Protein AF-A0A4P0YJK3-F1 (afdb_monomer)

Radius of gyration: 17.44 Å; Cα contacts (8 Å, |Δi|>4): 66; chains: 1; bounding box: 46×32×45 Å

Secondary structure (DSSP, 8-state):
--------HHHHHHHHHHHHHHT----------S-HHHHHHHHHTT---S----SSHHHHHHHHHTTSS-TTGGGSSHHHH-S----------TT-GGG--

Organism: Klebsiella pneumoniae (NCBI:txid573)

Mean predicted aligned error: 6.35 Å

Sequence (101 aa):
MIQRASCTNSTTKRLAHTGKQETGDNVVIRQSHGGSGKQATSVINGIEADVVTLALAYDVDAIAERGRIDKNWLKRLPDNSAPYTSTIVFLVRKGNPKTDP

Structure (mmCIF, N/CA/C/O backbone):
data_AF-A0A4P0YJK3-F1
#
_entry.id   AF-A0A4P0YJK3-F1
#
loop_
_atom_site.group_PDB
_atom_site.id
_atom_site.type_symbol
_atom_site.label_atom_id
_atom_site.label_alt_id
_atom_site.label_comp_id
_atom_site.label_asym_id
_atom_site.label_entity_id
_atom_site.label_seq_id
_atom_site.pdbx_PDB_ins_code
_atom_site.Cartn_x
_atom_site.Cartn_y
_atom_site.Cartn_z
_atom_site.occupancy
_atom_site.B_iso_or_equiv
_atom_site.auth_seq_id
_atom_site.auth_comp_id
_atom_site.auth_asym_id
_atom_site.auth_atom_id
_atom_site.pdbx_PDB_model_num
ATOM 1 N N . MET A 1 1 ? 7.298 -0.098 -12.467 1.00 37.78 1 MET A N 1
ATOM 2 C CA . MET A 1 1 ? 6.166 -1.019 -12.741 1.00 37.78 1 MET A CA 1
ATOM 3 C C . MET A 1 1 ? 6.780 -2.340 -13.187 1.00 37.78 1 MET A C 1
ATOM 5 O O . MET A 1 1 ? 7.399 -2.346 -14.232 1.00 37.78 1 MET A O 1
ATOM 9 N N . ILE A 1 2 ? 6.834 -3.429 -12.422 1.00 32.16 2 ILE A N 1
ATOM 10 C CA . ILE A 1 2 ? 5.789 -4.157 -11.694 1.00 32.16 2 ILE A CA 1
ATOM 11 C C . ILE A 1 2 ? 6.417 -4.708 -10.396 1.00 32.16 2 ILE A C 1
ATOM 13 O O . ILE A 1 2 ? 7.194 -5.652 -10.459 1.00 32.16 2 ILE A O 1
ATOM 17 N N . GLN A 1 3 ? 6.052 -4.180 -9.226 1.00 28.11 3 GLN A N 1
ATOM 18 C CA . GLN A 1 3 ? 5.994 -5.011 -8.020 1.00 28.11 3 GLN A CA 1
ATOM 19 C C . GLN A 1 3 ? 4.514 -5.318 -7.821 1.00 28.11 3 GLN A C 1
ATOM 21 O O . GLN A 1 3 ? 3.739 -4.470 -7.382 1.00 28.11 3 GLN A O 1
ATOM 26 N N . ARG A 1 4 ? 4.088 -6.531 -8.181 1.00 37.22 4 ARG A N 1
ATOM 27 C CA . ARG A 1 4 ? 2.902 -7.091 -7.540 1.00 37.22 4 ARG A CA 1
ATOM 28 C C . ARG A 1 4 ? 3.340 -7.470 -6.133 1.00 37.22 4 ARG A C 1
ATOM 30 O O . ARG A 1 4 ? 3.893 -8.546 -5.933 1.00 37.22 4 ARG A O 1
ATOM 37 N N . ALA A 1 5 ? 3.076 -6.596 -5.173 1.00 40.12 5 ALA A N 1
ATOM 38 C CA . ALA A 1 5 ? 2.908 -6.993 -3.786 1.00 40.12 5 ALA A CA 1
ATOM 39 C C . ALA A 1 5 ? 1.658 -7.884 -3.697 1.00 40.12 5 ALA A C 1
ATOM 41 O O . ALA A 1 5 ? 0.573 -7.455 -3.313 1.00 40.12 5 ALA A O 1
ATOM 42 N N . SER A 1 6 ? 1.761 -9.122 -4.180 1.00 42.88 6 SER A N 1
ATOM 43 C CA . SER A 1 6 ? 0.696 -10.095 -4.006 1.00 42.88 6 SER A CA 1
ATOM 44 C C . SER A 1 6 ? 0.817 -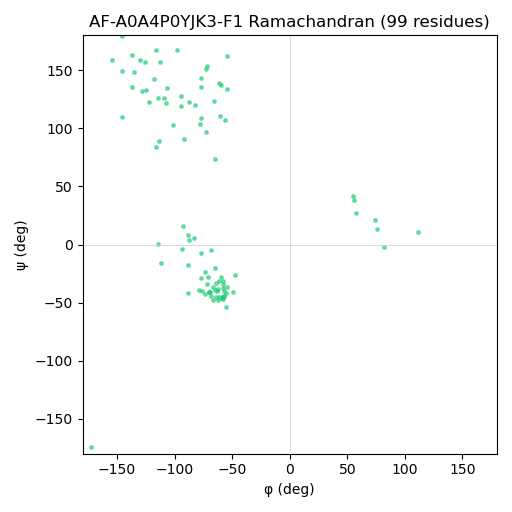10.586 -2.574 1.00 42.88 6 SER A C 1
ATOM 46 O O . SER A 1 6 ? 1.709 -11.374 -2.266 1.00 42.88 6 SER A O 1
ATOM 48 N N . CYS A 1 7 ? -0.061 -10.123 -1.688 1.00 49.75 7 CYS A N 1
ATOM 49 C CA . CYS A 1 7 ? -0.296 -10.837 -0.443 1.00 49.75 7 CYS A CA 1
ATOM 50 C C . CYS A 1 7 ? -0.699 -12.268 -0.843 1.00 49.75 7 CYS A C 1
ATOM 52 O O . CYS A 1 7 ? -1.727 -12.476 -1.484 1.00 49.75 7 CYS A O 1
ATOM 54 N N . THR A 1 8 ? 0.197 -13.234 -0.646 1.00 55.53 8 THR A N 1
ATOM 55 C CA . THR A 1 8 ? -0.012 -14.601 -1.138 1.00 55.53 8 THR A CA 1
ATOM 56 C C . THR A 1 8 ? -1.073 -15.294 -0.290 1.00 55.53 8 THR A C 1
ATOM 58 O O . THR A 1 8 ? -1.152 -15.046 0.913 1.00 55.53 8 THR A O 1
A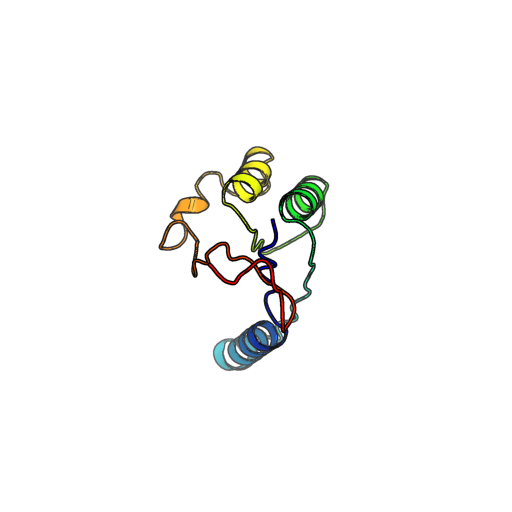TOM 61 N N . ASN A 1 9 ? -1.808 -16.247 -0.875 1.00 63.59 9 ASN A N 1
ATOM 62 C CA . ASN A 1 9 ? -2.774 -17.091 -0.155 1.00 63.59 9 ASN A CA 1
ATOM 63 C C . ASN A 1 9 ? -2.208 -17.697 1.149 1.00 63.59 9 ASN A C 1
ATOM 65 O O . ASN A 1 9 ? -2.964 -18.005 2.064 1.00 63.59 9 ASN A O 1
ATOM 69 N N . SER A 1 10 ? -0.886 -17.886 1.247 1.00 69.94 10 SER A N 1
ATOM 70 C CA . SER A 1 10 ? -0.234 -18.425 2.445 1.00 69.94 10 SER A CA 1
ATOM 71 C C . SER A 1 10 ? -0.253 -17.466 3.642 1.00 69.94 10 SER A C 1
ATOM 73 O O . SER A 1 10 ? -0.507 -17.903 4.761 1.00 69.94 10 SER A O 1
ATOM 75 N N . THR A 1 11 ? -0.022 -16.168 3.426 1.00 78.56 11 THR A N 1
ATOM 76 C CA . THR A 1 11 ? -0.042 -15.160 4.498 1.00 78.56 11 THR A CA 1
ATOM 77 C C . THR A 1 11 ? -1.465 -14.945 4.986 1.00 78.56 11 THR A C 1
ATOM 79 O O . THR A 1 11 ? -1.711 -14.928 6.186 1.00 78.56 11 THR A O 1
ATOM 82 N N . THR A 1 12 ? -2.411 -14.906 4.053 1.00 81.62 12 THR A N 1
ATOM 83 C CA . THR A 1 12 ? -3.844 -14.820 4.325 1.00 81.62 12 THR A CA 1
ATOM 84 C C . THR A 1 12 ? -4.334 -15.991 5.181 1.00 81.62 12 THR A C 1
ATOM 86 O O . THR A 1 12 ? -5.017 -15.793 6.182 1.00 81.62 12 THR A O 1
ATOM 89 N N . LYS A 1 13 ? -3.925 -17.221 4.837 1.00 81.62 13 LYS A N 1
ATOM 90 C CA . LYS A 1 13 ? -4.239 -18.421 5.628 1.00 81.62 13 LYS A CA 1
ATOM 91 C C . LYS A 1 13 ? -3.630 -18.377 7.026 1.00 81.62 13 LYS A C 1
ATOM 93 O O . LYS A 1 13 ? -4.295 -18.789 7.969 1.00 81.62 13 LYS A O 1
ATOM 98 N N . ARG A 1 14 ? -2.393 -17.888 7.164 1.00 86.38 14 ARG A N 1
ATOM 99 C CA . ARG A 1 14 ? -1.755 -17.722 8.477 1.00 86.38 14 ARG A CA 1
ATOM 100 C C . ARG A 1 14 ? -2.522 -16.732 9.345 1.00 86.38 14 ARG A C 1
ATOM 102 O O . ARG A 1 14 ? -2.854 -17.086 10.462 1.00 86.38 14 ARG A O 1
ATOM 109 N N . LEU A 1 15 ? -2.885 -15.564 8.815 1.00 85.44 15 LEU A N 1
ATOM 110 C CA . LEU A 1 15 ? -3.671 -14.569 9.554 1.00 85.44 15 LEU A CA 1
ATOM 111 C C . LEU A 1 15 ? -5.025 -15.123 10.012 1.00 85.44 15 LEU A C 1
ATOM 113 O O . LEU A 1 15 ? -5.382 -14.974 11.175 1.00 85.44 15 LEU A O 1
ATOM 117 N N . ALA A 1 16 ? -5.746 -15.817 9.127 1.00 85.31 16 ALA A N 1
ATOM 118 C CA . ALA A 1 16 ? -7.014 -16.450 9.486 1.00 85.31 16 ALA A CA 1
ATOM 119 C C . ALA A 1 16 ? -6.848 -17.536 10.565 1.00 85.31 16 ALA A C 1
ATOM 121 O O . ALA A 1 16 ? -7.678 -17.661 11.463 1.00 85.31 16 ALA A O 1
ATOM 122 N N . HIS A 1 17 ? -5.764 -18.314 10.494 1.00 86.62 17 HIS A N 1
ATOM 123 C CA . HIS A 1 17 ? -5.442 -19.322 11.500 1.00 86.62 17 HIS A CA 1
ATOM 124 C C . HIS A 1 17 ? -5.099 -18.697 12.857 1.00 86.62 17 HIS A C 1
ATOM 126 O O . HIS A 1 17 ? -5.656 -19.114 13.868 1.00 86.62 17 HIS A O 1
ATOM 132 N N . THR A 1 18 ? -4.230 -17.684 12.869 1.00 85.62 18 THR A N 1
ATOM 133 C CA . THR A 1 18 ? -3.822 -16.961 14.078 1.00 85.62 18 THR A CA 1
ATOM 134 C C . THR A 1 18 ? -5.013 -16.277 14.742 1.00 85.62 18 THR A C 1
ATOM 136 O O . THR A 1 18 ? -5.202 -16.460 15.936 1.00 85.62 18 THR A O 1
ATOM 139 N N . GLY A 1 19 ? -5.886 -15.601 13.983 1.00 83.00 19 GLY A N 1
ATOM 140 C CA . GLY A 1 19 ? -7.101 -14.991 14.539 1.00 83.00 19 GLY A CA 1
ATOM 141 C C . GLY A 1 19 ? -7.992 -16.012 15.252 1.00 83.00 19 GLY A C 1
ATOM 142 O O . GLY A 1 19 ? -8.390 -15.810 16.396 1.00 83.00 19 GLY A O 1
ATOM 143 N N . LYS A 1 20 ? -8.200 -17.184 14.643 1.00 86.25 20 LYS A N 1
ATOM 144 C CA . LYS A 1 20 ? -8.968 -18.258 15.282 1.00 86.25 20 LYS A CA 1
ATOM 145 C C . LYS A 1 20 ? -8.301 -18.805 16.550 1.00 86.25 20 LYS A C 1
ATOM 147 O O . LYS A 1 20 ? -9.009 -19.226 17.459 1.00 86.25 20 LYS A O 1
ATOM 152 N N . GLN A 1 21 ? -6.971 -18.843 16.608 1.00 89.00 21 GLN A N 1
ATOM 153 C CA . GLN A 1 21 ? -6.238 -19.307 17.790 1.00 89.00 21 GLN A CA 1
ATOM 154 C C . GLN A 1 21 ? -6.222 -18.278 18.924 1.00 89.00 21 GLN A C 1
ATOM 156 O O . GLN A 1 21 ? -6.341 -18.665 20.082 1.00 89.00 21 GLN A O 1
ATOM 161 N N . GLU A 1 22 ? -6.063 -16.997 18.600 1.00 92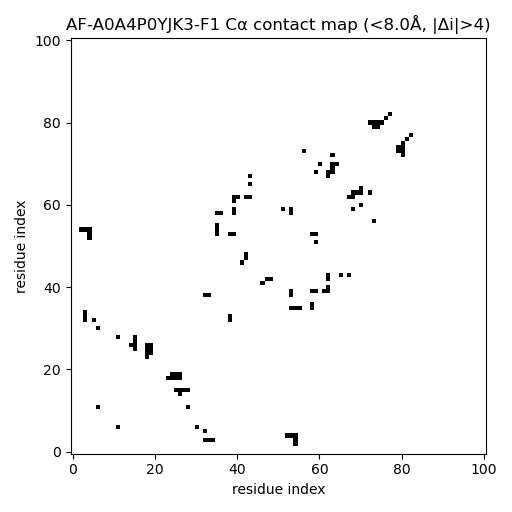.44 22 GLU A N 1
ATOM 162 C CA . GLU A 1 22 ? -5.861 -15.935 19.588 1.00 92.44 22 GLU A CA 1
ATOM 163 C C . GLU A 1 22 ? -7.176 -15.343 20.097 1.00 92.44 22 GLU A C 1
ATOM 165 O O . GLU A 1 22 ? -7.315 -15.114 21.296 1.00 92.44 22 GLU A O 1
ATOM 170 N N . THR A 1 23 ? -8.148 -15.107 19.210 1.00 91.12 23 THR A N 1
ATOM 171 C CA . THR A 1 23 ? -9.414 -14.441 19.565 1.00 91.12 23 THR A CA 1
ATOM 172 C C . THR A 1 23 ? -10.622 -15.372 19.493 1.00 91.12 23 THR A C 1
ATOM 174 O O . THR A 1 23 ? -11.671 -15.065 20.052 1.00 91.12 23 THR A O 1
ATOM 177 N N . GLY A 1 24 ? -10.486 -16.526 18.829 1.00 89.06 24 GLY A N 1
ATOM 178 C CA . GLY A 1 24 ? -11.603 -17.429 18.540 1.00 89.06 24 GLY A CA 1
ATOM 179 C C . GLY A 1 24 ? -12.427 -17.015 17.315 1.00 89.06 24 GLY A C 1
ATOM 180 O O . GLY A 1 24 ? -13.335 -17.751 16.920 1.00 89.06 24 GLY A O 1
ATOM 181 N N . ASP A 1 25 ? -12.094 -15.889 16.676 1.00 87.44 25 ASP A N 1
ATOM 182 C CA . ASP A 1 25 ? -12.839 -15.367 15.534 1.00 87.44 25 ASP A CA 1
ATOM 183 C C . ASP A 1 25 ? -12.537 -16.130 14.246 1.00 87.44 25 ASP A C 1
ATOM 185 O O . ASP A 1 25 ? -11.404 -16.518 13.945 1.00 87.44 25 ASP A O 1
ATOM 189 N N . ASN A 1 26 ? -13.567 -16.296 13.419 1.00 87.62 26 ASN A N 1
ATOM 190 C CA . ASN A 1 26 ? -13.403 -16.849 12.084 1.00 87.62 26 ASN A CA 1
ATOM 191 C C . ASN A 1 26 ? -13.173 -15.726 11.065 1.00 87.62 26 ASN A C 1
ATOM 193 O O . ASN A 1 26 ? -14.118 -15.179 10.497 1.00 87.62 26 ASN A O 1
ATOM 197 N N . VAL A 1 27 ? -11.906 -15.384 10.835 1.00 87.88 27 VAL A N 1
ATOM 198 C CA . VAL A 1 27 ? -11.517 -14.309 9.914 1.00 87.88 27 VAL A CA 1
ATOM 199 C C . VAL A 1 27 ? -11.500 -14.816 8.468 1.00 87.88 27 VAL A C 1
ATOM 201 O O . VAL A 1 27 ? -10.722 -15.702 8.110 1.00 87.88 27 VAL A O 1
ATOM 204 N N . VAL A 1 28 ? -12.323 -14.212 7.606 1.00 88.31 28 VAL A N 1
ATOM 205 C CA . VAL A 1 28 ? -12.316 -14.452 6.154 1.00 88.31 28 VAL A CA 1
ATOM 206 C C . VAL A 1 28 ? -11.727 -13.239 5.452 1.00 88.31 28 VAL A C 1
ATOM 208 O O . VAL A 1 28 ? -12.256 -12.139 5.550 1.00 88.31 28 VAL A O 1
ATOM 211 N N . ILE A 1 29 ? -10.653 -13.444 4.693 1.00 89.25 29 ILE A N 1
ATOM 212 C CA . ILE A 1 29 ? -9.976 -12.364 3.973 1.00 89.25 29 ILE A CA 1
ATOM 213 C C . ILE A 1 29 ? -10.235 -12.527 2.478 1.00 89.25 29 ILE A C 1
ATOM 215 O O . ILE A 1 29 ? -9.962 -13.577 1.891 1.00 89.25 29 ILE A O 1
ATOM 219 N N . ARG A 1 30 ? -10.738 -11.464 1.850 1.00 90.56 30 ARG A N 1
ATOM 220 C CA . ARG A 1 30 ? -10.936 -11.376 0.401 1.00 90.56 30 ARG A CA 1
ATOM 221 C C . ARG A 1 30 ? -9.875 -10.456 -0.182 1.00 90.56 30 ARG A C 1
ATOM 223 O O . ARG A 1 30 ? -9.600 -9.398 0.370 1.00 90.56 30 ARG A O 1
ATOM 230 N N . GLN A 1 31 ? -9.265 -10.867 -1.289 1.00 90.31 31 GLN A N 1
ATOM 231 C CA . GLN A 1 31 ? -8.130 -10.154 -1.876 1.00 90.31 31 GLN A CA 1
ATOM 232 C C . GLN A 1 31 ? -8.469 -9.649 -3.278 1.00 90.31 31 GLN A C 1
ATOM 234 O O . GLN A 1 31 ? -9.131 -10.336 -4.055 1.00 90.31 31 GLN A O 1
ATOM 239 N N . SER A 1 32 ? -7.976 -8.454 -3.605 1.00 92.62 32 SER A N 1
ATOM 240 C CA . SER A 1 32 ? -8.059 -7.841 -4.932 1.00 92.62 32 SER A CA 1
ATOM 241 C C . SER A 1 32 ? -6.653 -7.471 -5.395 1.00 92.62 32 SER A C 1
ATOM 243 O O . SER A 1 32 ? -5.876 -6.889 -4.639 1.00 92.62 32 SER A O 1
ATOM 245 N N . HIS A 1 33 ? -6.307 -7.817 -6.639 1.00 92.88 33 HIS A N 1
ATOM 246 C CA . HIS A 1 33 ? -4.979 -7.564 -7.201 1.00 92.88 33 HIS A CA 1
ATOM 247 C C . HIS A 1 33 ? -5.077 -6.840 -8.542 1.00 92.88 33 HIS A C 1
ATOM 249 O O . HIS A 1 33 ? -5.834 -7.218 -9.431 1.00 92.88 33 HIS A O 1
ATOM 255 N N . GLY A 1 34 ? -4.286 -5.782 -8.700 1.00 93.50 34 GLY A N 1
ATOM 256 C CA . GLY A 1 34 ? -4.249 -4.951 -9.900 1.00 93.50 34 GLY A CA 1
ATOM 257 C C . GLY A 1 34 ? -3.110 -3.939 -9.823 1.00 93.50 34 GLY A C 1
ATOM 258 O O . GLY A 1 34 ? -2.309 -3.979 -8.892 1.00 93.50 34 GLY A O 1
ATOM 259 N N . GLY A 1 35 ? -3.024 -3.037 -10.801 1.00 95.31 35 GLY A N 1
ATOM 260 C CA . GLY A 1 35 ? -2.095 -1.907 -10.716 1.00 95.31 35 GLY A CA 1
ATOM 261 C C . GLY A 1 35 ? -2.434 -1.011 -9.520 1.00 95.31 35 GLY A C 1
ATOM 262 O O . GLY A 1 35 ? -3.612 -0.759 -9.272 1.00 95.31 35 GLY A O 1
ATOM 263 N N . SER A 1 36 ? -1.412 -0.538 -8.805 1.00 97.00 36 SER A N 1
ATOM 264 C CA . SER A 1 36 ? -1.553 0.178 -7.527 1.00 97.00 36 SER A CA 1
ATOM 265 C C . SER A 1 36 ? -2.476 1.403 -7.617 1.00 97.00 36 SER A C 1
ATOM 267 O O . SER A 1 36 ? -3.515 1.425 -6.963 1.00 97.00 36 SER A O 1
ATOM 269 N N . GLY A 1 37 ? -2.219 2.331 -8.546 1.00 97.12 37 GLY A N 1
ATOM 270 C CA . GLY A 1 37 ? -3.097 3.491 -8.757 1.00 97.12 37 GLY A CA 1
ATOM 271 C C . GLY A 1 37 ? -4.535 3.139 -9.179 1.00 97.12 37 GLY A C 1
ATOM 272 O O . GLY A 1 37 ? -5.484 3.820 -8.788 1.00 97.12 37 GLY A O 1
ATOM 273 N N . LYS A 1 38 ? -4.744 2.032 -9.914 1.00 97.50 38 LYS A N 1
ATOM 274 C CA . LYS A 1 38 ? -6.100 1.558 -10.264 1.00 97.50 38 LYS A CA 1
ATOM 275 C C . LYS A 1 38 ? -6.839 1.029 -9.032 1.00 97.50 38 LYS A C 1
ATOM 277 O O . LYS A 1 38 ? -8.027 1.301 -8.883 1.00 97.50 38 LYS A O 1
ATOM 282 N N . GLN A 1 39 ? -6.149 0.296 -8.158 1.00 97.75 39 GLN A N 1
ATOM 283 C CA . GLN A 1 39 ? -6.712 -0.164 -6.886 1.00 97.75 39 GLN A CA 1
ATOM 284 C C . GLN A 1 39 ? -7.055 1.028 -5.981 1.00 97.75 39 GLN A C 1
ATOM 286 O O . GLN A 1 39 ? -8.182 1.100 -5.497 1.00 97.75 39 GLN A O 1
ATOM 291 N N . ALA A 1 40 ? -6.167 2.020 -5.855 1.00 97.81 40 ALA A N 1
ATOM 292 C CA . ALA A 1 40 ? -6.450 3.246 -5.102 1.00 97.81 40 ALA A CA 1
ATOM 293 C C . ALA A 1 40 ? -7.680 3.992 -5.638 1.00 97.81 40 ALA A C 1
ATOM 295 O O . ALA A 1 40 ? -8.598 4.309 -4.884 1.00 97.81 40 ALA A O 1
ATOM 296 N N . THR A 1 41 ? -7.758 4.172 -6.960 1.00 97.88 41 THR A N 1
ATOM 297 C CA . THR A 1 41 ? -8.929 4.771 -7.621 1.00 97.88 41 THR A CA 1
ATOM 298 C C . THR A 1 41 ? -10.213 3.998 -7.316 1.00 97.88 41 THR A C 1
ATOM 300 O O . THR A 1 41 ? -11.258 4.600 -7.087 1.00 97.88 41 THR A O 1
ATOM 303 N N . SER A 1 42 ? -10.159 2.664 -7.281 1.00 97.69 42 SER A N 1
ATOM 304 C CA . SER A 1 42 ? -11.341 1.851 -6.982 1.00 97.69 42 SER A CA 1
ATOM 305 C C . SER A 1 42 ? -11.844 2.029 -5.544 1.00 97.69 42 SER A C 1
ATOM 307 O O . SER A 1 42 ? -13.053 2.107 -5.338 1.00 97.69 42 SER A O 1
ATOM 309 N N . VAL A 1 43 ? -10.938 2.191 -4.572 1.00 97.44 43 VAL A N 1
ATOM 310 C CA . VAL A 1 43 ? -11.286 2.487 -3.170 1.00 97.44 43 VAL A CA 1
ATOM 311 C C . VAL A 1 43 ? -11.866 3.896 -3.042 1.00 97.44 43 VAL A C 1
ATOM 313 O O . VAL A 1 43 ? -12.911 4.082 -2.422 1.00 97.44 43 VAL A O 1
ATOM 316 N N . ILE A 1 44 ? -11.252 4.886 -3.700 1.00 97.81 44 ILE A N 1
ATOM 317 C CA . ILE A 1 44 ? -11.765 6.267 -3.758 1.00 97.81 44 ILE A CA 1
ATOM 318 C C . ILE A 1 44 ? -13.205 6.293 -4.292 1.00 97.81 44 ILE A C 1
ATOM 320 O O . ILE A 1 44 ? -14.057 6.997 -3.747 1.00 97.81 44 ILE A O 1
ATOM 324 N N . ASN A 1 45 ? -13.483 5.487 -5.319 1.00 97.44 45 ASN A N 1
ATOM 325 C CA . ASN A 1 45 ? -14.789 5.404 -5.970 1.00 97.44 45 ASN A CA 1
ATOM 326 C C . ASN A 1 45 ? -15.792 4.479 -5.259 1.00 97.44 45 ASN A C 1
ATOM 328 O O . ASN A 1 45 ? -16.894 4.291 -5.770 1.00 97.44 45 ASN A O 1
ATOM 332 N N . GLY A 1 46 ? -15.452 3.932 -4.088 1.00 93.88 46 GLY A N 1
ATOM 333 C CA . GLY A 1 46 ? -16.419 3.269 -3.214 1.00 93.88 46 GLY A CA 1
ATOM 334 C C . GLY A 1 46 ? -16.272 1.759 -3.054 1.00 93.88 46 GLY A C 1
ATOM 335 O O . GLY A 1 46 ? -17.158 1.160 -2.456 1.00 93.88 46 GLY A O 1
ATOM 336 N N . ILE A 1 47 ? -15.185 1.132 -3.519 1.00 94.75 47 ILE A N 1
ATOM 337 C CA . ILE A 1 47 ? -14.858 -0.213 -3.024 1.00 94.75 47 ILE A CA 1
ATOM 338 C C . ILE A 1 47 ? -14.508 -0.113 -1.539 1.00 94.75 47 ILE A C 1
ATOM 340 O O . ILE A 1 47 ? -13.589 0.611 -1.153 1.00 94.75 47 ILE A O 1
ATOM 344 N N . GLU A 1 48 ? -15.230 -0.870 -0.720 1.00 92.25 48 GLU A N 1
ATOM 345 C CA . GLU A 1 48 ? -14.958 -1.007 0.706 1.00 92.25 48 GLU A CA 1
ATOM 346 C C . GLU A 1 48 ? -13.762 -1.941 0.905 1.00 92.25 48 GLU A C 1
ATOM 348 O O . GLU A 1 48 ? -13.831 -3.144 0.651 1.00 92.25 48 GLU A O 1
ATOM 353 N N . ALA A 1 49 ? -12.636 -1.358 1.308 1.00 94.75 49 ALA A N 1
ATOM 354 C CA . ALA A 1 49 ? -11.432 -2.081 1.677 1.00 94.75 49 ALA A CA 1
ATOM 355 C C . ALA A 1 49 ? -11.054 -1.706 3.109 1.00 94.75 49 ALA A C 1
ATOM 357 O O . ALA A 1 49 ? -10.810 -0.535 3.391 1.00 94.75 49 ALA A O 1
ATOM 358 N N . ASP A 1 50 ? -10.960 -2.702 3.989 1.00 95.06 50 ASP A N 1
ATOM 359 C CA . ASP A 1 50 ? -10.531 -2.493 5.378 1.00 95.06 50 ASP A CA 1
ATOM 360 C C . ASP A 1 50 ? -9.031 -2.183 5.468 1.00 95.06 50 ASP A C 1
ATOM 362 O O . ASP A 1 50 ? -8.576 -1.415 6.314 1.00 95.06 50 ASP A O 1
ATOM 366 N N . VAL A 1 51 ? -8.244 -2.788 4.572 1.00 94.69 51 VAL A N 1
ATOM 367 C CA . VAL A 1 51 ? -6.790 -2.635 4.497 1.00 94.69 51 VAL A CA 1
ATOM 368 C C . VAL A 1 51 ? -6.371 -2.488 3.039 1.00 94.69 51 VAL A C 1
ATOM 370 O O . VAL A 1 51 ? -6.791 -3.262 2.178 1.00 94.69 51 VAL A O 1
ATOM 373 N N . VAL A 1 52 ? -5.482 -1.530 2.767 1.00 96.19 52 VAL A N 1
ATOM 374 C CA . VAL A 1 52 ? -4.832 -1.362 1.462 1.00 96.19 52 VAL A CA 1
ATOM 375 C C . VAL A 1 52 ? -3.331 -1.634 1.581 1.00 96.19 52 VAL A C 1
ATOM 377 O O . VAL A 1 52 ? -2.641 -1.039 2.401 1.00 96.19 52 VAL A O 1
ATOM 380 N N . THR A 1 53 ? -2.809 -2.543 0.756 1.00 96.19 53 THR A N 1
ATOM 381 C CA . THR A 1 53 ? -1.370 -2.852 0.661 1.00 96.19 53 THR A CA 1
ATOM 382 C C . THR A 1 53 ? -0.878 -2.489 -0.739 1.00 96.19 53 THR A C 1
ATOM 384 O O . THR A 1 53 ? -0.885 -3.323 -1.649 1.00 96.19 53 THR A O 1
ATOM 387 N N . LEU A 1 54 ? -0.549 -1.212 -0.932 1.00 96.56 54 LEU A N 1
ATOM 388 C CA . LEU A 1 54 ? -0.258 -0.613 -2.238 1.00 96.56 54 LEU A CA 1
ATOM 389 C C . LEU A 1 54 ? 1.248 -0.532 -2.513 1.00 96.56 54 LEU A C 1
ATOM 391 O O . LEU A 1 54 ? 2.068 -0.773 -1.634 1.00 96.56 54 LEU A O 1
ATOM 395 N N . ALA A 1 55 ? 1.614 -0.244 -3.763 1.00 95.56 55 ALA A N 1
ATOM 396 C CA . ALA A 1 55 ? 3.007 -0.306 -4.201 1.00 95.56 55 ALA A CA 1
ATOM 397 C C . ALA A 1 55 ? 3.854 0.889 -3.738 1.00 95.56 55 ALA A C 1
ATOM 399 O O . ALA A 1 55 ? 5.069 0.751 -3.625 1.00 95.56 55 ALA A O 1
ATOM 400 N N . LEU A 1 56 ? 3.241 2.061 -3.540 1.00 94.38 56 LEU A N 1
ATOM 401 C CA . LEU A 1 56 ? 3.920 3.321 -3.231 1.00 94.38 56 LEU A CA 1
ATOM 402 C C . LEU A 1 56 ? 3.049 4.163 -2.290 1.00 94.38 56 LEU A C 1
ATOM 404 O O . LEU A 1 56 ? 1.823 4.121 -2.389 1.00 94.38 56 LEU A O 1
ATOM 408 N N . ALA A 1 57 ? 3.680 4.972 -1.432 1.00 97.12 57 ALA A N 1
ATOM 409 C CA . ALA A 1 57 ? 2.985 5.832 -0.468 1.00 97.12 57 ALA A CA 1
ATOM 410 C C . ALA A 1 57 ? 2.001 6.812 -1.130 1.00 97.12 57 ALA A C 1
ATOM 412 O O . ALA A 1 57 ? 0.891 6.992 -0.640 1.00 97.12 57 ALA A O 1
ATOM 413 N N . TYR A 1 58 ? 2.365 7.342 -2.300 1.00 98.00 58 TYR A N 1
ATOM 414 C CA . TYR A 1 58 ? 1.542 8.284 -3.062 1.00 98.00 58 TYR A CA 1
ATOM 415 C C . TYR A 1 58 ? 0.125 7.763 -3.366 1.00 98.00 58 TYR A C 1
ATOM 417 O O . TYR A 1 58 ? -0.842 8.518 -3.315 1.00 98.00 58 TYR A O 1
ATOM 425 N N . ASP A 1 59 ? -0.027 6.464 -3.642 1.00 98.25 59 ASP A N 1
ATOM 426 C CA . ASP A 1 59 ? -1.348 5.891 -3.921 1.00 98.25 59 ASP A CA 1
ATOM 427 C C . ASP A 1 59 ? -2.226 5.819 -2.657 1.00 98.25 59 ASP A C 1
ATOM 429 O O . ASP A 1 59 ? -3.450 5.873 -2.755 1.00 98.25 59 ASP A O 1
ATOM 433 N N . VAL A 1 60 ? -1.620 5.708 -1.468 1.00 98.00 60 VAL A N 1
ATOM 434 C CA . VAL A 1 60 ? -2.334 5.753 -0.182 1.00 98.00 60 VAL A CA 1
ATOM 435 C C . VAL A 1 60 ? -2.660 7.201 0.195 1.00 98.00 60 VAL A C 1
ATOM 437 O O . VAL A 1 60 ? -3.777 7.470 0.637 1.00 98.00 60 VAL A O 1
ATOM 440 N N . ASP A 1 61 ? -1.743 8.140 -0.061 1.00 98.44 61 ASP A N 1
ATOM 441 C CA . ASP A 1 61 ? -1.990 9.578 0.107 1.00 98.44 61 ASP A CA 1
ATOM 442 C C . ASP A 1 61 ? -3.197 10.033 -0.720 1.0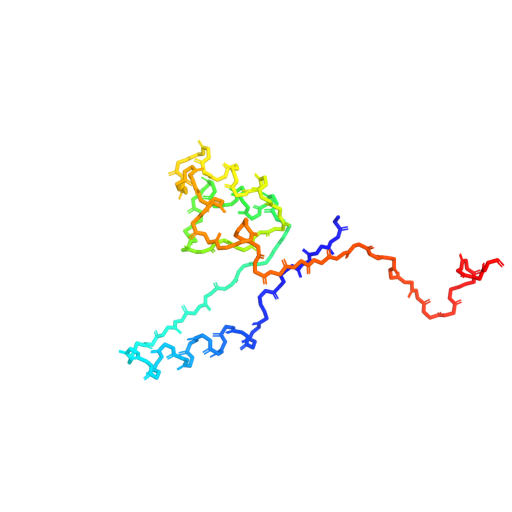0 98.44 61 ASP A C 1
ATOM 444 O O . ASP A 1 61 ? -4.091 10.687 -0.186 1.00 98.44 61 ASP A O 1
ATOM 448 N N . ALA A 1 62 ? -3.308 9.591 -1.976 1.00 98.31 62 ALA A N 1
ATOM 449 C CA . ALA A 1 62 ? -4.462 9.892 -2.825 1.00 98.31 62 ALA A CA 1
ATOM 450 C C . ALA A 1 62 ? -5.801 9.421 -2.217 1.00 98.31 62 ALA A C 1
ATOM 452 O O . ALA A 1 62 ? -6.835 10.071 -2.391 1.00 98.31 62 ALA A O 1
ATOM 453 N N . ILE A 1 63 ? -5.808 8.301 -1.483 1.00 98.25 63 ILE A N 1
ATOM 454 C CA . ILE A 1 63 ? -6.995 7.814 -0.762 1.00 98.25 63 ILE A CA 1
ATOM 455 C C . ILE A 1 63 ? -7.265 8.684 0.479 1.00 98.25 63 ILE A C 1
ATOM 457 O O . ILE A 1 63 ? -8.417 9.043 0.747 1.00 98.25 63 ILE A O 1
ATOM 461 N N . ALA A 1 64 ? -6.217 9.047 1.225 1.00 98.19 64 ALA A N 1
ATOM 462 C CA . ALA A 1 64 ? -6.313 9.883 2.422 1.00 98.19 64 ALA A CA 1
ATOM 463 C C . ALA A 1 64 ? -6.791 11.313 2.108 1.00 98.19 64 ALA A C 1
ATOM 465 O O . ALA A 1 64 ? -7.632 11.866 2.819 1.00 98.19 64 ALA A O 1
ATOM 466 N N . GLU A 1 65 ? -6.341 11.897 0.998 1.00 98.06 65 GLU A N 1
ATOM 467 C CA . GLU A 1 65 ? -6.797 13.201 0.499 1.00 98.06 65 GLU A CA 1
ATOM 468 C C . GLU A 1 65 ? -8.300 13.227 0.197 1.00 98.06 65 GLU A C 1
ATOM 470 O O . GLU A 1 65 ? -8.947 14.266 0.330 1.00 98.06 65 GLU A O 1
ATOM 475 N N . ARG A 1 66 ? -8.878 12.073 -0.152 1.00 97.56 66 ARG A N 1
ATOM 476 C CA . ARG A 1 66 ? -10.320 11.889 -0.370 1.00 97.56 66 ARG A CA 1
ATOM 477 C C . ARG A 1 66 ? -11.085 11.514 0.903 1.00 97.56 66 ARG A C 1
ATOM 479 O O . ARG A 1 66 ? -12.268 11.190 0.823 1.00 97.56 66 ARG A O 1
ATOM 486 N N . GLY A 1 67 ? -10.430 11.560 2.065 1.00 96.31 67 GLY A N 1
ATOM 487 C CA . GLY A 1 67 ? -11.046 11.381 3.382 1.00 96.31 67 GLY A CA 1
ATOM 488 C C . GLY A 1 67 ? -11.398 9.936 3.737 1.00 96.31 67 GLY A C 1
ATOM 489 O O . GLY A 1 67 ? -12.138 9.711 4.689 1.00 96.31 67 GLY A O 1
ATOM 490 N N . ARG A 1 68 ? -10.896 8.953 2.982 1.00 96.00 68 ARG A N 1
ATOM 491 C CA . ARG A 1 68 ? -11.152 7.521 3.228 1.00 96.00 68 ARG A CA 1
ATOM 492 C C . ARG A 1 68 ? -10.141 6.897 4.197 1.00 96.00 68 ARG A C 1
ATOM 494 O O . ARG A 1 68 ? -10.399 5.832 4.741 1.00 96.00 68 ARG A O 1
ATOM 501 N N . ILE A 1 69 ? -8.997 7.552 4.400 1.00 96.62 69 ILE A N 1
ATOM 502 C CA . ILE A 1 69 ? -7.924 7.163 5.324 1.00 96.62 69 ILE A CA 1
ATOM 503 C C . ILE A 1 69 ? -7.478 8.419 6.087 1.00 96.62 69 ILE A C 1
ATOM 505 O O . ILE A 1 69 ? -7.528 9.527 5.553 1.00 96.62 69 ILE A O 1
ATOM 509 N N . ASP A 1 70 ? -7.045 8.255 7.337 1.00 97.44 70 ASP A N 1
ATOM 510 C CA . ASP A 1 70 ? -6.462 9.343 8.127 1.00 97.44 70 ASP A CA 1
ATOM 511 C C . ASP A 1 70 ? -5.199 9.923 7.458 1.00 97.44 70 ASP A C 1
ATOM 513 O O . ASP A 1 70 ? -4.337 9.185 6.983 1.00 97.44 70 ASP A O 1
ATOM 517 N N . LYS A 1 71 ? -5.046 11.252 7.448 1.00 97.44 71 LYS A N 1
ATOM 518 C CA . LYS A 1 71 ? -3.913 11.918 6.775 1.00 97.44 71 LYS A CA 1
ATOM 519 C C . LYS A 1 71 ? -2.550 11.607 7.402 1.00 97.44 71 LYS A C 1
ATOM 521 O O . LYS A 1 71 ? -1.535 11.752 6.732 1.00 97.44 71 LYS A O 1
ATOM 526 N N . ASN A 1 72 ? -2.506 11.157 8.655 1.00 97.12 72 ASN A N 1
ATOM 527 C CA . ASN A 1 72 ? -1.275 10.764 9.338 1.00 97.12 72 ASN A CA 1
ATOM 528 C C . ASN A 1 72 ? -0.967 9.263 9.198 1.00 97.12 72 ASN A C 1
ATOM 530 O O . ASN A 1 72 ? -0.131 8.747 9.944 1.00 97.12 72 ASN A O 1
ATOM 534 N N . TRP A 1 73 ? -1.609 8.554 8.258 1.00 98.00 73 TRP A N 1
ATOM 535 C CA . TRP A 1 73 ? -1.465 7.106 8.071 1.00 98.00 73 TRP A CA 1
ATOM 536 C C . TRP A 1 73 ? -0.011 6.630 8.008 1.00 98.00 73 TRP A C 1
ATOM 538 O O . TRP A 1 73 ? 0.313 5.634 8.649 1.00 98.00 73 TRP A O 1
ATOM 548 N N . LEU A 1 74 ? 0.867 7.370 7.317 1.00 97.62 74 LEU A N 1
ATOM 549 C CA . LEU A 1 74 ? 2.254 6.972 7.054 1.00 97.62 74 LEU A CA 1
ATOM 550 C C . LEU A 1 74 ? 3.045 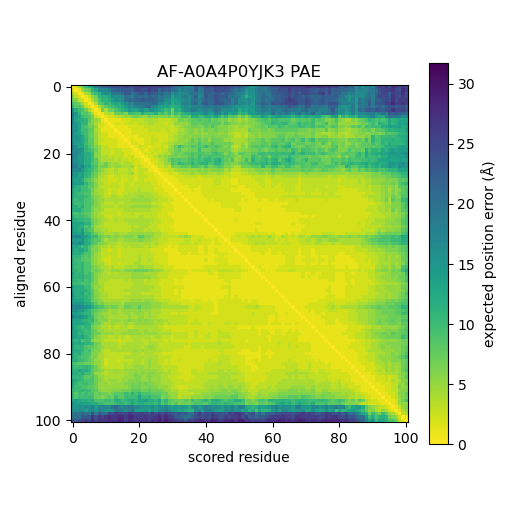6.701 8.343 1.00 97.62 74 LEU A C 1
ATOM 552 O O . LEU A 1 74 ? 3.919 5.837 8.365 1.00 97.62 74 LEU A O 1
ATOM 556 N N . LYS A 1 75 ? 2.708 7.417 9.424 1.00 97.50 75 LYS A N 1
ATOM 557 C CA . LYS A 1 75 ? 3.375 7.338 10.731 1.00 97.50 75 LYS A CA 1
ATOM 558 C C . LYS A 1 75 ? 2.716 6.356 11.704 1.00 97.50 75 LYS A C 1
ATOM 560 O O . LYS A 1 75 ? 3.206 6.204 12.818 1.00 97.50 75 LYS A O 1
ATOM 565 N N . ARG A 1 76 ? 1.592 5.727 11.338 1.00 97.56 76 ARG A N 1
ATOM 566 C CA . ARG A 1 76 ? 0.839 4.839 12.248 1.00 97.56 76 ARG A CA 1
ATOM 567 C C . ARG A 1 76 ? 1.541 3.503 12.478 1.00 97.56 76 ARG A C 1
ATOM 569 O O . ARG A 1 76 ? 1.284 2.864 13.493 1.00 97.56 76 ARG A O 1
ATOM 576 N N . LEU A 1 77 ? 2.402 3.091 11.550 1.00 97.50 77 LEU A N 1
ATOM 577 C CA . LEU A 1 77 ? 3.209 1.879 11.641 1.00 97.50 77 LEU A CA 1
ATOM 578 C C . LEU A 1 77 ? 4.700 2.209 11.446 1.00 97.50 77 LEU A C 1
ATOM 580 O O . LEU A 1 77 ? 5.017 3.233 10.829 1.00 97.50 77 LEU A O 1
ATOM 584 N N . PRO A 1 78 ? 5.612 1.354 11.951 1.00 98.00 78 PRO A N 1
ATOM 585 C CA . PRO A 1 78 ? 7.051 1.509 11.751 1.00 98.00 78 PRO A CA 1
ATOM 586 C C . PRO A 1 78 ? 7.450 1.609 10.275 1.00 98.00 78 PRO A C 1
ATOM 588 O O . PRO A 1 78 ? 6.687 1.237 9.380 1.00 98.00 78 PRO A O 1
ATOM 591 N N . ASP A 1 79 ? 8.664 2.105 10.035 1.00 97.06 79 ASP A N 1
ATOM 592 C CA . ASP A 1 79 ? 9.314 2.095 8.718 1.00 97.06 79 ASP A CA 1
ATOM 593 C C . ASP A 1 79 ? 8.475 2.741 7.606 1.00 97.06 79 ASP A C 1
ATOM 595 O O . ASP A 1 79 ? 8.388 2.240 6.487 1.00 97.06 79 ASP A O 1
ATOM 599 N N . ASN A 1 80 ? 7.826 3.870 7.918 1.00 96.56 80 ASN A N 1
ATOM 600 C CA . ASN A 1 80 ? 6.914 4.578 7.011 1.00 96.56 80 ASN A CA 1
ATOM 601 C C . ASN A 1 80 ? 5.772 3.684 6.504 1.00 96.56 80 ASN A C 1
ATOM 603 O O . ASN A 1 80 ? 5.381 3.751 5.338 1.00 96.56 80 ASN A O 1
ATOM 607 N N . SER A 1 81 ? 5.251 2.822 7.381 1.00 97.12 81 SER A N 1
ATOM 608 C CA . SER A 1 81 ? 4.208 1.847 7.057 1.00 97.12 81 SER A CA 1
ATOM 609 C C . SER A 1 81 ? 4.589 0.882 5.922 1.00 97.12 81 SER A C 1
ATOM 611 O O . SER A 1 81 ? 3.712 0.351 5.237 1.00 97.12 81 SER A O 1
ATOM 613 N N . ALA A 1 82 ? 5.889 0.625 5.737 1.00 96.94 82 ALA A N 1
ATOM 614 C CA . ALA A 1 82 ? 6.427 -0.308 4.753 1.00 96.94 82 ALA A CA 1
ATOM 615 C C . ALA A 1 82 ? 7.099 -1.507 5.455 1.00 96.94 82 ALA A C 1
ATOM 617 O O . ALA A 1 82 ? 8.307 -1.495 5.682 1.00 96.94 82 ALA A O 1
ATOM 618 N N . PRO A 1 83 ? 6.354 -2.587 5.767 1.00 94.81 83 PRO A N 1
ATOM 619 C CA . PRO A 1 83 ? 6.893 -3.748 6.490 1.00 94.81 83 PRO A CA 1
ATOM 620 C C . PRO A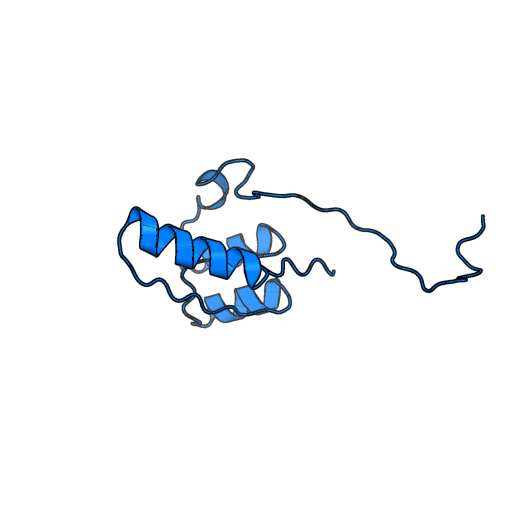 1 83 ? 7.916 -4.571 5.684 1.00 94.81 83 PRO A C 1
ATOM 622 O O . PRO A 1 83 ? 8.469 -5.546 6.187 1.00 94.81 83 PRO A O 1
ATOM 625 N N . TYR A 1 84 ? 8.135 -4.230 4.414 1.00 94.38 84 TYR A N 1
ATOM 626 C CA . TYR A 1 84 ? 9.184 -4.786 3.570 1.00 94.38 84 TYR A CA 1
ATOM 627 C C . TYR A 1 84 ? 9.558 -3.778 2.480 1.00 94.38 84 TYR A C 1
ATOM 629 O O . TYR A 1 84 ? 8.761 -2.922 2.094 1.00 94.38 84 TYR A O 1
ATOM 637 N N . THR A 1 85 ? 10.759 -3.932 1.928 1.00 93.06 85 THR A N 1
ATOM 638 C CA . THR A 1 85 ? 11.216 -3.208 0.740 1.00 93.06 85 THR A CA 1
ATOM 639 C C . THR A 1 85 ? 11.476 -4.183 -0.402 1.00 93.06 85 THR A C 1
ATOM 641 O O . THR A 1 85 ? 11.489 -5.406 -0.239 1.00 93.06 85 THR A O 1
ATOM 644 N N . SER A 1 86 ? 11.638 -3.649 -1.605 1.00 92.75 86 SER A N 1
ATOM 645 C CA . SER A 1 86 ? 12.033 -4.430 -2.766 1.00 92.75 86 SER A CA 1
AT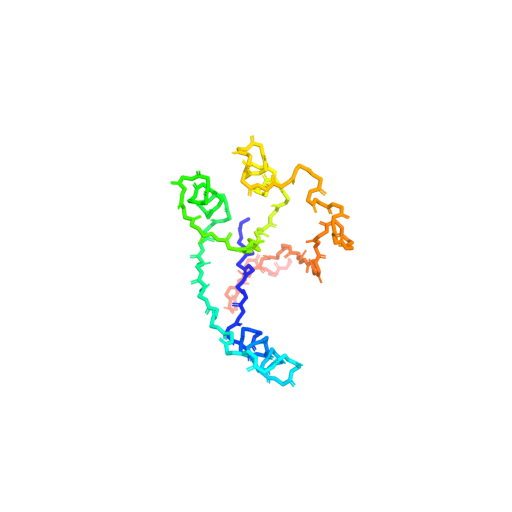OM 646 C C . SER A 1 86 ? 12.908 -3.577 -3.675 1.00 92.75 86 SER A C 1
ATOM 648 O O . SER A 1 86 ? 13.174 -2.414 -3.378 1.00 92.75 86 SER A O 1
ATOM 650 N N . THR A 1 87 ? 13.370 -4.151 -4.777 1.00 93.19 87 THR A N 1
ATOM 651 C CA . THR A 1 87 ? 14.188 -3.435 -5.756 1.00 93.19 87 THR A CA 1
ATOM 652 C C . THR A 1 87 ? 13.739 -3.759 -7.173 1.00 93.19 87 THR A C 1
ATOM 654 O O . THR A 1 87 ? 13.000 -4.721 -7.404 1.00 93.19 87 THR A O 1
ATOM 657 N N . ILE A 1 88 ? 14.148 -2.931 -8.127 1.00 93.25 88 ILE A N 1
ATOM 658 C CA . ILE A 1 88 ? 13.844 -3.115 -9.543 1.00 93.25 88 ILE A CA 1
ATOM 659 C C . ILE A 1 88 ? 15.005 -3.864 -10.191 1.00 93.25 88 ILE A C 1
ATOM 661 O O . ILE A 1 88 ? 16.155 -3.453 -10.080 1.00 93.25 88 ILE A O 1
ATOM 665 N N . VAL A 1 89 ? 14.689 -4.956 -10.884 1.00 94.06 89 VAL A N 1
ATOM 666 C CA . VAL A 1 89 ? 15.659 -5.770 -11.624 1.00 94.06 89 VAL A CA 1
ATOM 667 C C . VAL A 1 89 ? 15.162 -6.023 -13.039 1.00 94.06 89 VAL A C 1
ATOM 669 O O . VAL A 1 89 ? 13.958 -5.972 -13.309 1.00 94.06 89 VAL A O 1
ATOM 672 N N . PHE A 1 90 ? 16.080 -6.353 -13.941 1.00 93.19 90 PHE A N 1
ATOM 673 C CA . PHE A 1 90 ? 15.721 -6.888 -15.246 1.00 93.19 90 PHE A CA 1
ATOM 674 C C . PHE A 1 90 ? 15.585 -8.406 -15.163 1.00 93.19 90 PHE A C 1
ATOM 676 O O . PHE A 1 90 ? 16.523 -9.107 -14.794 1.00 93.19 90 PHE A O 1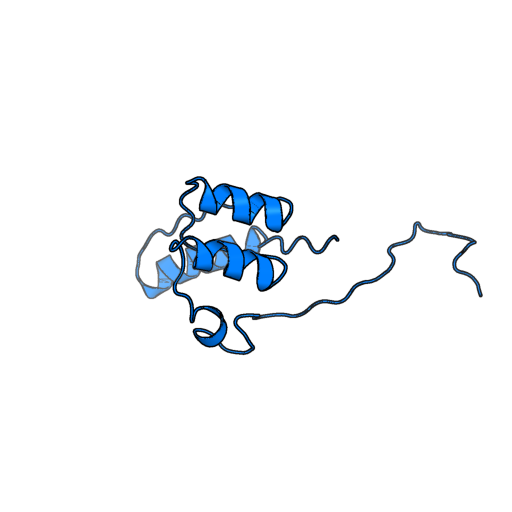
ATOM 683 N N . LEU A 1 91 ? 14.413 -8.917 -15.536 1.00 91.75 91 LEU A N 1
ATOM 684 C CA . LEU A 1 91 ? 14.213 -10.341 -15.771 1.00 91.75 91 LEU A CA 1
ATOM 685 C C . LEU A 1 91 ? 14.407 -10.618 -17.261 1.00 91.75 91 LEU A C 1
ATOM 687 O O . LEU A 1 91 ? 13.671 -10.089 -18.095 1.00 91.75 91 LEU A O 1
ATOM 691 N N . VAL A 1 92 ? 15.379 -11.464 -17.592 1.00 92.44 92 VAL A N 1
ATOM 692 C CA . VAL A 1 92 ? 15.679 -11.862 -18.973 1.00 92.44 92 VAL A CA 1
ATOM 693 C C . VAL A 1 92 ? 15.367 -13.340 -19.200 1.00 92.44 92 VAL A C 1
ATOM 695 O O . VAL A 1 92 ? 15.314 -14.134 -18.260 1.00 92.44 92 VAL A O 1
ATOM 698 N N . ARG A 1 93 ? 15.129 -13.726 -20.459 1.00 94.06 93 ARG A N 1
ATOM 699 C CA . ARG A 1 93 ? 14.941 -15.140 -20.824 1.00 94.06 93 ARG A CA 1
ATOM 700 C C . ARG A 1 93 ? 16.275 -15.888 -20.746 1.00 94.06 93 ARG A C 1
ATOM 702 O O . ARG A 1 93 ? 17.334 -15.297 -20.948 1.00 94.06 93 ARG A O 1
ATOM 709 N N . LYS A 1 94 ? 16.219 -17.202 -20.506 1.00 92.94 94 LYS A N 1
ATOM 710 C CA . LYS A 1 94 ? 17.398 -18.080 -20.564 1.00 92.94 94 LYS A CA 1
ATOM 711 C C . LYS A 1 94 ? 18.099 -17.933 -21.920 1.00 92.94 94 LYS A C 1
ATOM 713 O O . LYS A 1 94 ? 17.434 -17.974 -22.951 1.00 92.94 94 LYS A O 1
ATOM 718 N N . GLY A 1 95 ? 19.425 -17.796 -21.893 1.00 91.38 95 GLY A N 1
ATOM 719 C CA . GLY A 1 95 ? 20.250 -17.660 -23.094 1.00 91.38 95 GLY A CA 1
ATOM 720 C C . GLY A 1 95 ? 20.161 -16.292 -23.770 1.00 91.38 95 GLY A C 1
ATOM 721 O O . GLY A 1 95 ? 20.438 -16.210 -24.957 1.00 91.38 95 GLY A O 1
ATOM 722 N N . ASN A 1 96 ? 19.737 -15.237 -23.063 1.00 87.94 96 ASN A N 1
ATOM 723 C CA . ASN A 1 96 ? 19.700 -13.888 -23.622 1.00 87.94 96 ASN A CA 1
ATOM 724 C C . ASN A 1 96 ? 21.116 -13.421 -24.035 1.00 87.94 96 ASN A C 1
ATOM 726 O O . ASN A 1 96 ? 21.924 -13.126 -23.153 1.00 87.94 96 ASN A O 1
ATOM 730 N N . PRO A 1 97 ? 21.411 -13.284 -25.343 1.00 82.50 97 PRO A N 1
ATOM 731 C CA . PRO A 1 97 ? 22.744 -12.912 -25.817 1.00 82.50 97 PRO A CA 1
ATOM 732 C C . PRO A 1 97 ? 23.030 -11.413 -25.643 1.00 82.50 97 PRO A C 1
ATOM 734 O O . PRO A 1 97 ? 24.143 -10.968 -25.870 1.00 82.50 97 PRO A O 1
ATOM 737 N N . LYS A 1 98 ? 22.025 -10.616 -25.250 1.00 81.56 98 LYS A N 1
ATOM 738 C CA . LYS A 1 98 ? 22.158 -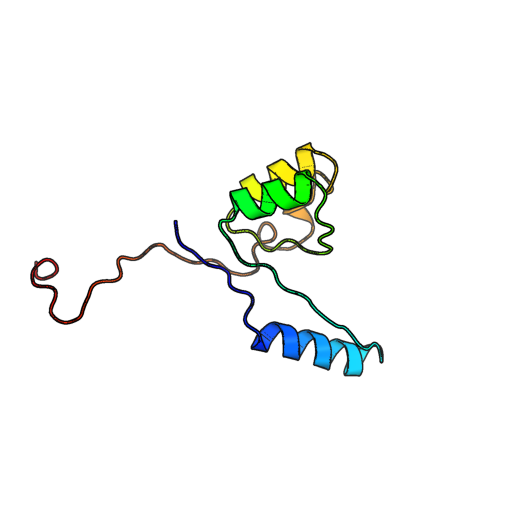9.169 -25.004 1.00 81.56 98 LYS A CA 1
ATOM 739 C C . LYS A 1 98 ? 22.588 -8.829 -23.573 1.00 81.56 98 LYS A C 1
ATOM 741 O O . LYS A 1 98 ? 22.552 -7.663 -23.198 1.00 81.56 98 LYS A O 1
ATOM 746 N N . THR A 1 99 ? 22.866 -9.842 -22.756 1.00 67.00 99 THR A N 1
ATOM 747 C CA . THR A 1 99 ? 23.300 -9.686 -21.358 1.00 67.00 99 THR A CA 1
ATOM 748 C C . THR A 1 99 ? 24.727 -10.166 -21.107 1.00 67.00 99 THR A C 1
ATOM 750 O O . THR A 1 99 ? 25.168 -10.055 -19.967 1.00 67.00 99 THR A O 1
ATOM 753 N N . ASP A 1 100 ? 25.438 -10.660 -22.129 1.00 53.47 100 ASP A N 1
ATOM 754 C CA . ASP A 1 100 ? 26.898 -10.791 -22.048 1.00 53.47 100 ASP A CA 1
ATOM 755 C C . ASP A 1 100 ? 27.534 -9.400 -22.242 1.00 53.47 100 ASP A C 1
ATOM 757 O O . ASP A 1 100 ? 27.052 -8.651 -23.101 1.00 53.47 100 ASP A O 1
ATOM 761 N N . PRO A 1 101 ? 28.530 -9.025 -21.417 1.00 59.16 101 PRO A N 1
ATOM 762 C CA . PRO A 1 101 ? 29.220 -7.741 -21.515 1.00 59.16 101 PRO A CA 1
ATOM 763 C C . PRO A 1 101 ? 30.043 -7.589 -22.799 1.00 59.16 101 PRO A C 1
ATOM 765 O O . PRO A 1 101 ? 30.543 -8.610 -23.326 1.00 59.16 101 PRO A O 1
#

Foldseek 3Di:
DDDFPPPDPVNQVVVQVVCCVPVVDRDDDDDDTDAQLVVLVVVLVPDDDPDDDGDDVVSVCSNVVSVNDPNCVLVPDPPSPDPDDDDDDDDDDPPPPVPDD

InterPro domains:
  IPR000957 Sulphate/thiosulphate-binding, conserved site [PS00401] (20-32)
  IPR005669 Thiosulphate/Sulfate-binding protein [PTHR30368] (9-98)

Solvent-accessible surface area (backbone atoms only — not comparable to full-atom values): 6799 Å² total; per-residue (Å²): 140,84,73,79,74,65,83,46,74,66,59,54,50,47,51,29,49,49,38,37,71,75,74,63,41,90,57,81,86,86,88,86,87,74,59,44,63,62,51,31,50,43,43,68,75,64,50,90,65,98,73,86,82,68,78,48,68,67,41,53,47,60,28,19,77,71,68,78,39,64,84,64,52,51,74,75,41,70,73,68,55,44,98,68,85,86,83,92,79,87,87,76,65,91,86,53,78,88,73,64,133

Nearest PDB structures (foldseek):
  1sbp-assembly1_A  TM=9.941E-01  e=4.212E-06  Salmonella enterica subsp. enterica serovar Typhimurium

pLDDT: mean 87.65, std 16.25, range [28.11, 98.44]